Protein AF-A0AAW0WGP6-F1 (afdb_monomer_lite)

Foldseek 3Di:
DDDDPVVVVVVVVVVVVVLVVLVVVQCVQCDPVNADDDDPVVVVSVVVPDPLVNVLVVLCRVVVLVVVDVVDDCLLVVLLPDDFDPVLLVVLVVVLCVAPCVDPQPVVVPVVLSVLLSSLLSSLLSVVVVVRDDPPVSNQLNVSCVRNVDRSSSSSSSVD

InterPro domains:
  IPR000195 Rab-GAP-TBC domain [PF00566] (53-158)
  IPR000195 Rab-GAP-TBC domain [PS50086] (49-160)
  IPR035969 Rab-GAP-TBC domain superfamily [SSF47923] (24-159)
  IPR050302 Rab GTPase-activating TBC domain-containing protein [PTHR47219] (19-158)

Sequence (160 aa):
PDFNYQTYEEFMSKYLTVLTRRARKWSHLLGAKETVGRGIKVKRYVRKGIPMKHRGKMWMEVSGAKKKMEANPGYYKSLLENPVDEDLVEAIKIDVPRTFPDNIYFRDYNEGKLSNLYNVLVAFSQHNKKIGYCQGLNYIAGLLLIITKEEESTFWLLNT

Structure (mmCIF, N/CA/C/O backbone):
data_AF-A0AAW0WGP6-F1
#
_entry.id   AF-A0AAW0WGP6-F1
#
loop_
_atom_site.group_PDB
_atom_site.id
_atom_site.type_symbol
_atom_site.label_atom_id
_atom_site.label_alt_id
_atom_site.label_comp_id
_atom_site.label_asym_id
_atom_site.label_entity_id
_atom_site.label_seq_id
_atom_site.pdbx_PDB_ins_code
_atom_site.Cartn_x
_atom_site.Cartn_y
_atom_site.Cartn_z
_atom_site.occupancy
_atom_site.B_iso_or_equiv
_atom_site.auth_seq_id
_atom_site.auth_comp_id
_atom_site.auth_asym_id
_atom_site.auth_atom_id
_atom_site.pdbx_PDB_model_num
ATOM 1 N N . PRO A 1 1 ? 28.088 -17.378 2.137 1.00 66.38 1 PRO A N 1
ATOM 2 C CA . PRO A 1 1 ? 28.127 -17.485 0.661 1.00 66.38 1 PRO A CA 1
ATOM 3 C C . PRO A 1 1 ? 28.703 -16.203 0.061 1.00 66.38 1 PRO A C 1
ATOM 5 O O . PRO A 1 1 ? 28.145 -15.136 0.308 1.00 66.38 1 PRO A O 1
ATOM 8 N N . ASP A 1 2 ? 29.804 -16.305 -0.682 1.00 80.44 2 ASP A N 1
ATOM 9 C CA . ASP A 1 2 ? 30.395 -15.153 -1.363 1.00 80.44 2 ASP A CA 1
ATOM 10 C C . ASP A 1 2 ? 29.540 -14.786 -2.578 1.00 80.44 2 ASP A C 1
ATOM 12 O O . ASP A 1 2 ? 29.297 -15.594 -3.476 1.00 80.44 2 ASP A O 1
ATOM 16 N N . PHE A 1 3 ? 29.003 -13.570 -2.565 1.00 86.81 3 PHE A N 1
ATOM 17 C CA . PHE A 1 3 ? 28.174 -13.052 -3.644 1.00 86.81 3 PHE A CA 1
ATOM 18 C C . PHE A 1 3 ? 29.029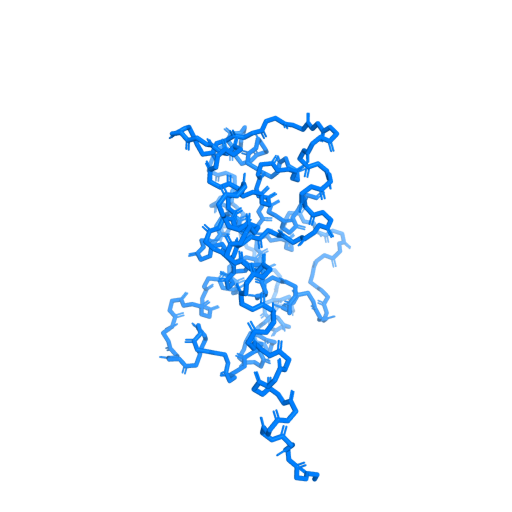 -12.839 -4.903 1.00 86.81 3 PHE A C 1
ATOM 20 O O . PHE A 1 3 ? 30.014 -12.103 -4.870 1.00 86.81 3 PHE A O 1
ATOM 27 N N . ASN A 1 4 ? 28.658 -13.461 -6.027 1.00 92.69 4 ASN A N 1
ATOM 28 C CA . ASN A 1 4 ? 29.382 -13.295 -7.288 1.00 92.69 4 ASN A CA 1
ATOM 29 C C . ASN A 1 4 ? 28.974 -11.982 -7.979 1.00 92.69 4 ASN A C 1
ATOM 31 O O . ASN A 1 4 ? 27.998 -11.927 -8.734 1.00 92.69 4 ASN A O 1
ATOM 35 N N . TYR A 1 5 ? 29.748 -10.928 -7.722 1.00 92.88 5 TYR A N 1
ATOM 36 C CA . TYR A 1 5 ? 29.540 -9.602 -8.304 1.00 92.88 5 TYR A CA 1
ATOM 37 C C . TYR A 1 5 ? 29.638 -9.596 -9.833 1.00 92.88 5 TYR A C 1
ATOM 39 O O . TYR A 1 5 ? 28.825 -8.945 -10.481 1.00 92.88 5 TYR A O 1
ATOM 47 N N . GLN A 1 6 ? 30.553 -10.367 -10.423 1.00 92.94 6 GLN A N 1
ATOM 48 C CA . GLN A 1 6 ? 30.744 -10.399 -11.874 1.00 92.94 6 GLN A CA 1
ATOM 49 C C . GLN A 1 6 ? 29.506 -10.951 -12.597 1.00 92.94 6 GLN A C 1
ATOM 51 O O . GLN A 1 6 ? 28.990 -10.331 -13.527 1.00 92.94 6 GLN A O 1
ATOM 56 N N . THR A 1 7 ? 28.957 -12.072 -12.121 1.00 92.69 7 THR A N 1
ATOM 57 C CA . THR A 1 7 ? 27.709 -12.634 -12.664 1.00 92.69 7 THR A CA 1
ATOM 58 C C . THR A 1 7 ? 26.530 -11.676 -12.479 1.00 92.69 7 THR A C 1
ATOM 60 O O . THR A 1 7 ? 25.687 -11.548 -13.372 1.00 92.69 7 THR A O 1
ATOM 63 N N . TYR A 1 8 ? 26.463 -10.977 -11.342 1.00 91.69 8 TYR A N 1
ATOM 64 C CA . TYR A 1 8 ? 25.436 -9.965 -11.099 1.00 91.69 8 TYR A CA 1
ATOM 65 C C . TYR A 1 8 ? 25.544 -8.789 -12.078 1.00 91.69 8 TYR A C 1
ATOM 67 O O . TYR A 1 8 ? 24.536 -8.392 -12.663 1.00 91.69 8 TYR A O 1
ATOM 75 N N . GLU A 1 9 ? 26.742 -8.255 -12.307 1.00 93.19 9 GLU A N 1
ATOM 76 C CA . GLU A 1 9 ? 26.970 -7.147 -13.239 1.00 93.19 9 GLU A CA 1
ATOM 77 C C . GLU A 1 9 ? 26.634 -7.529 -14.685 1.00 93.19 9 GLU A C 1
ATOM 79 O O . GLU A 1 9 ? 25.925 -6.793 -15.380 1.00 93.19 9 GLU A O 1
ATOM 84 N N . GLU A 1 10 ? 27.048 -8.717 -15.129 1.00 94.19 10 GLU A N 1
ATOM 85 C CA . GLU A 1 10 ? 26.698 -9.241 -16.451 1.00 94.19 10 GLU A CA 1
ATOM 86 C C . GLU A 1 10 ? 25.181 -9.383 -16.627 1.00 94.19 10 GLU A C 1
ATOM 88 O O . GLU A 1 10 ? 24.625 -8.979 -17.655 1.00 94.19 10 GLU A O 1
ATOM 93 N N . PHE A 1 11 ? 24.487 -9.913 -15.617 1.00 93.19 11 PHE A N 1
ATOM 94 C CA . PHE A 1 11 ? 23.029 -9.986 -15.612 1.00 93.19 11 PHE A CA 1
ATOM 95 C C . PHE A 1 11 ? 22.399 -8.589 -15.673 1.00 93.19 11 PHE A C 1
ATOM 97 O O . PHE A 1 11 ? 21.522 -8.333 -16.507 1.00 93.19 11 PHE A O 1
ATOM 104 N N . MET A 1 12 ? 22.860 -7.673 -14.821 1.00 92.56 12 MET A N 1
ATOM 105 C CA . MET A 1 12 ? 22.313 -6.325 -14.710 1.00 92.56 12 MET A CA 1
ATOM 106 C C . MET A 1 12 ? 22.516 -5.514 -15.986 1.00 92.56 12 MET A C 1
ATOM 108 O O . MET A 1 12 ? 21.582 -4.831 -16.402 1.00 92.56 12 MET A O 1
ATOM 112 N N . SER A 1 13 ? 23.658 -5.632 -16.666 1.00 93.06 13 SER A N 1
ATOM 113 C CA . SER A 1 13 ? 23.912 -4.932 -17.933 1.00 93.06 13 SER A CA 1
ATOM 114 C C . SER A 1 13 ? 22.856 -5.271 -19.000 1.00 93.06 13 SER A C 1
ATOM 116 O O . SER A 1 13 ? 22.229 -4.378 -19.577 1.00 93.06 13 SER A O 1
ATOM 118 N N . LYS A 1 14 ? 22.550 -6.564 -19.181 1.00 93.19 14 LYS A N 1
ATOM 119 C CA . LYS A 1 14 ? 21.497 -7.050 -20.091 1.00 93.19 14 LYS A CA 1
ATOM 120 C C . LYS A 1 14 ? 20.108 -6.644 -19.600 1.00 93.19 14 LYS A C 1
ATOM 122 O O . LYS A 1 14 ? 19.240 -6.242 -20.386 1.00 93.19 14 LYS A O 1
ATOM 127 N N . TYR A 1 15 ? 19.874 -6.744 -18.293 1.00 90.81 15 TYR A N 1
ATOM 128 C CA . TYR A 1 15 ? 18.580 -6.448 -17.692 1.00 90.81 15 TYR A CA 1
ATOM 129 C C . TYR A 1 15 ? 18.225 -4.957 -17.767 1.00 90.81 15 TYR A C 1
ATOM 131 O O . TYR A 1 15 ? 17.075 -4.619 -18.059 1.00 90.81 15 TYR A O 1
ATOM 139 N N . LEU A 1 16 ? 19.195 -4.053 -17.617 1.00 92.44 16 LEU A N 1
ATOM 140 C CA . LEU A 1 16 ? 19.003 -2.606 -17.735 1.00 92.44 16 LEU A CA 1
ATOM 141 C C . LEU A 1 16 ? 18.502 -2.204 -19.125 1.00 92.44 16 LEU A C 1
ATOM 143 O O . LEU A 1 16 ? 17.582 -1.390 -19.234 1.00 92.44 16 LEU A O 1
ATOM 147 N N . THR A 1 17 ? 19.000 -2.822 -20.200 1.00 92.38 17 THR A N 1
ATOM 148 C CA . THR A 1 17 ? 18.465 -2.595 -21.554 1.00 92.38 17 THR A CA 1
ATOM 149 C C . THR A 1 17 ? 16.991 -3.003 -21.649 1.00 92.38 17 THR A C 1
ATOM 151 O O . THR A 1 17 ? 16.163 -2.300 -22.245 1.00 92.38 17 THR A O 1
ATOM 154 N N . VAL A 1 18 ? 16.620 -4.124 -21.019 1.00 91.12 18 VAL A N 1
ATOM 155 C CA . VAL A 1 18 ? 15.228 -4.587 -20.950 1.00 91.12 18 VAL A CA 1
ATOM 156 C C . VAL A 1 18 ? 14.364 -3.613 -20.148 1.00 91.12 18 VAL A C 1
ATOM 158 O O . VAL A 1 18 ? 13.270 -3.271 -20.611 1.00 91.12 18 VAL A O 1
ATOM 161 N N . LEU A 1 19 ? 14.843 -3.147 -18.992 1.00 90.56 19 LEU A N 1
ATOM 162 C CA . LEU A 1 19 ? 14.156 -2.175 -18.142 1.00 90.56 19 LEU A CA 1
ATOM 163 C C . LEU A 1 19 ? 13.934 -0.849 -18.871 1.00 90.56 19 LEU A C 1
ATOM 165 O O . LEU A 1 19 ? 12.800 -0.375 -18.912 1.00 90.56 19 LEU A O 1
ATOM 169 N N . THR A 1 20 ? 14.955 -0.311 -19.538 1.00 91.75 20 THR A N 1
ATOM 170 C CA . THR A 1 20 ? 14.865 0.928 -20.326 1.00 91.75 20 THR A CA 1
ATOM 171 C C . THR A 1 20 ?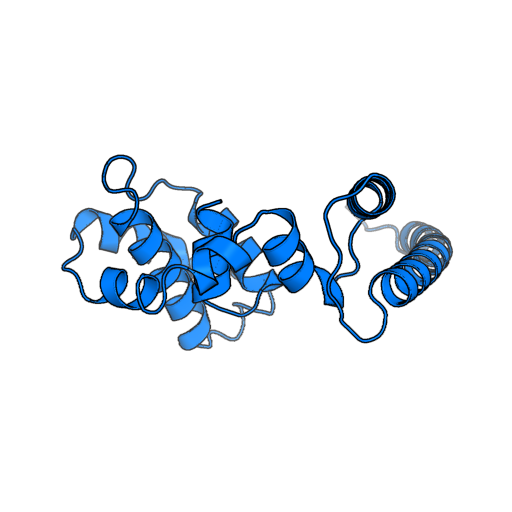 13.830 0.805 -21.441 1.00 91.75 20 THR A C 1
ATOM 173 O O . THR A 1 20 ? 12.946 1.655 -21.588 1.00 91.75 20 THR A O 1
ATOM 176 N N . ARG A 1 21 ? 13.858 -0.299 -22.198 1.00 91.94 21 ARG A N 1
ATOM 177 C CA . ARG A 1 21 ? 12.866 -0.561 -23.251 1.00 91.94 21 ARG A CA 1
ATOM 178 C C . ARG A 1 21 ? 11.447 -0.668 -22.688 1.00 91.94 21 ARG A C 1
ATOM 180 O O . ARG A 1 21 ? 10.508 -0.156 -23.298 1.00 91.94 21 ARG A O 1
ATOM 187 N N . ARG A 1 22 ? 11.265 -1.345 -21.548 1.00 91.44 22 ARG A N 1
ATOM 188 C CA . ARG A 1 22 ? 9.957 -1.462 -20.878 1.00 91.44 22 ARG A CA 1
ATOM 189 C C . ARG A 1 22 ? 9.480 -0.099 -20.378 1.00 91.44 22 ARG A C 1
ATOM 191 O O . ARG A 1 22 ? 8.333 0.247 -20.639 1.00 91.44 22 ARG A O 1
ATOM 198 N N . ALA A 1 23 ? 10.348 0.687 -19.746 1.00 90.56 23 ALA A N 1
ATOM 199 C CA . ALA A 1 23 ? 10.032 2.022 -19.249 1.00 90.56 23 ALA A CA 1
ATOM 200 C C . ALA A 1 23 ? 9.539 2.947 -20.372 1.00 90.56 23 ALA A C 1
ATOM 202 O O . ALA A 1 23 ? 8.469 3.531 -20.237 1.00 90.56 23 ALA A O 1
ATOM 203 N N . ARG A 1 24 ? 10.234 2.991 -21.520 1.00 91.38 24 ARG A N 1
ATOM 204 C CA . ARG A 1 24 ? 9.798 3.772 -22.696 1.00 91.38 24 ARG A CA 1
ATOM 205 C C . ARG A 1 24 ? 8.420 3.346 -23.202 1.00 91.38 24 ARG A C 1
ATOM 207 O O . ARG A 1 24 ? 7.563 4.185 -23.464 1.00 91.38 24 ARG A O 1
ATOM 214 N N . LYS A 1 25 ? 8.180 2.034 -23.300 1.00 91.25 25 LYS A N 1
ATOM 215 C CA . LYS A 1 25 ? 6.876 1.494 -23.718 1.00 91.25 25 LYS A CA 1
ATOM 216 C C . LYS A 1 25 ? 5.756 1.875 -22.752 1.00 91.25 25 LYS A C 1
ATOM 218 O O . LYS A 1 25 ? 4.654 2.157 -23.211 1.00 91.25 25 LYS A O 1
ATOM 223 N N . TRP A 1 26 ? 6.027 1.863 -21.450 1.00 92.12 26 TRP A N 1
ATOM 224 C CA . TRP A 1 26 ? 5.080 2.306 -20.430 1.00 92.12 26 TRP A CA 1
ATOM 225 C C . TRP A 1 26 ? 4.804 3.806 -20.521 1.00 92.12 26 TRP A C 1
ATOM 227 O O . TRP A 1 26 ? 3.641 4.184 -20.539 1.00 92.12 26 TRP A O 1
ATOM 237 N N . SER A 1 27 ? 5.830 4.644 -20.683 1.00 89.19 27 SER A N 1
ATOM 238 C CA . SER A 1 27 ? 5.644 6.089 -20.873 1.00 89.19 27 SER A CA 1
ATOM 239 C C . SER A 1 27 ? 4.801 6.408 -22.112 1.00 89.19 27 SER A C 1
ATOM 241 O O . SER A 1 27 ? 3.875 7.203 -22.024 1.00 89.19 27 SER A O 1
ATOM 243 N N . HIS A 1 28 ? 5.025 5.719 -23.235 1.00 88.94 28 HIS A N 1
ATOM 244 C CA . HIS A 1 28 ? 4.170 5.872 -24.417 1.00 88.94 28 HIS A CA 1
ATOM 245 C C . HIS A 1 28 ? 2.737 5.365 -24.182 1.00 88.94 28 HIS A C 1
ATOM 247 O O . HIS A 1 28 ? 1.786 5.914 -24.730 1.00 88.94 28 HIS A O 1
ATOM 253 N N . LEU A 1 29 ? 2.555 4.275 -23.429 1.00 87.19 29 LEU A N 1
ATOM 254 C CA . LEU A 1 29 ? 1.223 3.735 -23.135 1.00 87.19 29 LEU A CA 1
ATOM 255 C C . LEU A 1 29 ? 0.401 4.691 -22.264 1.00 87.19 29 LEU A C 1
ATOM 257 O O . LEU A 1 29 ? -0.800 4.808 -22.471 1.00 87.19 29 LEU A O 1
ATOM 261 N N . LEU A 1 30 ? 1.055 5.325 -21.294 1.00 86.44 30 LEU A N 1
ATOM 262 C CA . LEU A 1 30 ? 0.443 6.224 -20.322 1.00 86.44 30 LEU A CA 1
ATOM 263 C C . LEU A 1 30 ? 0.212 7.633 -20.886 1.00 86.44 30 LEU A C 1
ATOM 265 O O . LEU A 1 30 ? -0.750 8.296 -20.499 1.00 86.44 30 LEU A O 1
ATOM 269 N N . GLY A 1 31 ? 1.064 8.075 -21.817 1.00 82.12 31 GLY A N 1
ATOM 270 C CA . GLY A 1 31 ? 0.994 9.414 -22.399 1.00 82.12 31 GLY A CA 1
ATOM 271 C C . GLY A 1 31 ? 0.987 10.510 -21.325 1.00 82.12 31 GLY A C 1
ATOM 272 O O . GLY A 1 31 ? 1.491 10.312 -20.222 1.00 82.12 31 GLY A O 1
ATOM 273 N N . ALA A 1 32 ? 0.380 11.656 -21.639 1.00 72.06 32 ALA A N 1
ATOM 274 C CA . ALA A 1 32 ? 0.257 12.781 -20.706 1.00 72.06 32 ALA A CA 1
ATOM 275 C C . ALA A 1 32 ? -0.805 12.567 -19.611 1.00 72.06 32 ALA A C 1
ATOM 277 O O . ALA A 1 32 ? -0.720 13.164 -18.545 1.00 72.06 32 ALA A O 1
ATOM 278 N N . LYS A 1 33 ? -1.814 11.720 -19.860 1.00 70.19 33 LYS A N 1
ATOM 279 C CA . LYS A 1 33 ? -2.911 11.482 -18.906 1.00 70.19 33 LYS A CA 1
ATOM 280 C C . LYS A 1 33 ? -2.500 10.568 -17.753 1.00 70.19 33 LYS A C 1
ATOM 282 O O . LYS A 1 33 ? -3.178 10.536 -16.732 1.00 70.19 33 LYS A O 1
ATOM 287 N N . GLU A 1 34 ? -1.416 9.810 -17.926 1.00 72.38 34 GLU A N 1
ATOM 288 C CA . GLU A 1 34 ? -0.924 8.813 -16.973 1.00 72.38 34 GLU A CA 1
ATOM 289 C C . GLU A 1 34 ? -1.972 7.782 -16.514 1.00 72.38 34 GLU A C 1
ATOM 291 O O . GLU A 1 34 ? -1.800 7.102 -15.503 1.00 72.38 34 GLU A O 1
ATOM 296 N N . THR A 1 35 ? -3.059 7.639 -17.262 1.00 69.44 35 THR A N 1
ATOM 297 C CA . THR A 1 35 ? -4.152 6.711 -16.989 1.00 69.44 35 THR A CA 1
ATOM 298 C C . THR A 1 35 ? -4.343 5.814 -18.197 1.00 69.44 35 THR A C 1
ATOM 300 O O . THR A 1 35 ? -4.107 6.208 -19.341 1.00 69.44 35 THR A O 1
ATOM 303 N N . VAL A 1 36 ? -4.738 4.566 -17.954 1.00 78.50 36 VAL A N 1
ATOM 304 C CA . VAL A 1 36 ? -5.005 3.620 -19.034 1.00 78.50 36 VAL A CA 1
ATOM 305 C C . VAL A 1 36 ? -6.135 2.679 -18.641 1.00 78.50 36 VAL A C 1
ATOM 307 O O . VAL A 1 36 ? -6.141 2.110 -17.551 1.00 78.50 36 VAL A O 1
ATOM 310 N N . GLY A 1 37 ? -7.097 2.506 -19.546 1.00 73.88 37 GLY A N 1
ATOM 311 C CA . GLY A 1 37 ? -8.187 1.555 -19.363 1.00 73.88 37 GLY A CA 1
ATOM 312 C C . GLY A 1 37 ? -7.700 0.106 -19.406 1.00 73.88 37 GLY A C 1
ATOM 313 O O . GLY A 1 37 ? -6.683 -0.218 -20.029 1.00 73.88 37 GLY A O 1
ATOM 314 N N . ARG A 1 38 ? -8.445 -0.801 -18.764 1.00 78.69 38 ARG A N 1
ATOM 315 C CA . ARG A 1 38 ? -8.178 -2.244 -18.852 1.00 78.69 38 ARG A CA 1
ATOM 316 C C . ARG A 1 38 ? -8.232 -2.688 -20.319 1.00 78.69 38 ARG A C 1
ATOM 318 O O . ARG A 1 38 ? -9.133 -2.322 -21.062 1.00 78.69 38 ARG A O 1
ATOM 325 N N . GLY A 1 39 ? -7.265 -3.500 -20.739 1.00 86.31 39 GLY A N 1
ATOM 326 C CA . GLY A 1 39 ? -7.206 -4.003 -22.110 1.00 86.31 39 GLY A CA 1
ATOM 327 C C . GLY A 1 39 ? -6.088 -5.017 -22.325 1.00 86.31 39 GLY A C 1
ATOM 328 O O . GLY A 1 39 ? -5.186 -5.160 -21.494 1.00 86.31 39 GLY A O 1
ATOM 329 N N . ILE A 1 40 ? -6.116 -5.715 -23.466 1.00 90.44 40 ILE A N 1
ATOM 330 C CA . ILE A 1 40 ? -5.158 -6.788 -23.798 1.00 90.44 40 ILE A CA 1
ATOM 331 C C . ILE A 1 40 ? -3.708 -6.275 -23.758 1.00 90.44 40 ILE A C 1
ATOM 333 O O . ILE A 1 40 ? -2.814 -6.949 -23.235 1.00 90.44 40 ILE A O 1
ATOM 337 N N . LYS A 1 41 ? -3.470 -5.056 -24.263 1.00 89.25 41 LYS A N 1
ATOM 338 C CA . LYS A 1 41 ? -2.148 -4.411 -24.258 1.00 89.25 41 LYS A CA 1
ATOM 339 C C . LYS A 1 41 ? -1.657 -4.134 -22.833 1.00 89.25 41 LYS A C 1
ATOM 341 O O . LYS A 1 41 ? -0.537 -4.521 -22.506 1.00 89.25 41 LYS A O 1
ATOM 346 N N . VAL A 1 42 ? -2.505 -3.558 -21.978 1.00 89.19 42 VAL A N 1
ATOM 347 C CA . VAL A 1 42 ? -2.186 -3.288 -20.563 1.00 89.19 42 VAL A CA 1
ATOM 348 C C . VAL A 1 42 ? -1.904 -4.587 -19.817 1.00 89.19 42 VAL A C 1
ATOM 350 O O . VAL A 1 42 ? -0.854 -4.713 -19.197 1.00 89.19 42 VAL A O 1
ATOM 353 N N . LYS A 1 43 ? -2.763 -5.605 -19.964 1.00 91.19 43 LYS A N 1
ATOM 354 C CA . LYS A 1 43 ? -2.576 -6.930 -19.347 1.00 91.19 43 LYS A CA 1
ATOM 355 C C . LYS A 1 43 ? -1.226 -7.548 -19.721 1.00 91.19 43 LYS A C 1
ATOM 357 O O . LYS A 1 43 ? -0.512 -8.070 -18.867 1.00 91.19 43 LYS A O 1
ATOM 362 N N . ARG A 1 44 ? -0.838 -7.454 -20.999 1.00 92.44 44 ARG A N 1
ATOM 363 C CA . ARG A 1 44 ? 0.469 -7.922 -21.488 1.00 92.44 44 ARG A CA 1
ATOM 364 C C . ARG A 1 44 ? 1.633 -7.152 -20.862 1.00 92.44 44 ARG A C 1
ATOM 366 O O . ARG A 1 44 ? 2.680 -7.745 -20.621 1.00 92.44 44 ARG A O 1
ATOM 373 N N . TYR A 1 45 ? 1.481 -5.851 -20.638 1.00 91.75 45 TYR A N 1
ATOM 374 C CA . TYR A 1 45 ? 2.530 -5.004 -20.070 1.00 91.75 45 TYR A CA 1
ATOM 375 C C . TYR A 1 45 ? 2.684 -5.240 -18.567 1.00 91.75 45 TYR A C 1
ATOM 377 O O . TYR A 1 45 ? 3.809 -5.399 -18.104 1.00 91.75 45 TYR A O 1
ATOM 385 N N . VAL A 1 46 ? 1.575 -5.364 -17.831 1.00 92.06 46 VAL A N 1
ATOM 386 C CA . VAL A 1 46 ? 1.566 -5.708 -16.399 1.00 92.06 46 VAL A CA 1
ATOM 387 C C . VAL A 1 46 ? 2.295 -7.030 -16.152 1.00 92.06 46 VAL A C 1
ATOM 389 O O . VAL A 1 46 ? 3.190 -7.077 -15.315 1.00 92.06 46 VAL A O 1
ATOM 392 N N . ARG A 1 47 ? 2.026 -8.070 -16.957 1.00 92.06 47 ARG A N 1
ATOM 393 C CA . ARG A 1 47 ? 2.737 -9.366 -16.885 1.00 92.06 47 ARG A CA 1
ATOM 394 C C . ARG A 1 47 ? 4.244 -9.276 -17.149 1.00 92.06 47 ARG A C 1
ATOM 396 O O . ARG A 1 47 ? 4.985 -10.166 -16.757 1.00 92.06 47 ARG A O 1
ATOM 403 N N . LYS A 1 48 ? 4.706 -8.221 -17.828 1.00 92.00 48 LYS A N 1
ATOM 404 C CA . LYS A 1 48 ? 6.135 -7.944 -18.063 1.00 92.00 48 LYS A CA 1
ATOM 405 C C . LYS A 1 48 ? 6.746 -7.037 -16.989 1.00 92.00 48 LYS A C 1
ATOM 407 O O . LYS A 1 48 ? 7.927 -6.704 -17.087 1.00 92.00 48 LYS A O 1
ATOM 412 N N . GLY A 1 49 ? 5.966 -6.638 -15.993 1.00 91.38 49 GLY A N 1
ATOM 413 C CA . GLY A 1 49 ? 6.373 -5.742 -14.925 1.00 91.38 49 GLY A CA 1
ATOM 414 C C . GLY A 1 49 ? 6.041 -4.281 -15.218 1.00 91.38 49 GLY A C 1
ATOM 415 O O . GLY A 1 49 ? 6.286 -3.753 -16.309 1.00 91.38 49 GLY A O 1
ATOM 416 N N . ILE A 1 50 ? 5.507 -3.627 -14.191 1.00 92.75 50 ILE A N 1
ATOM 417 C CA . ILE A 1 50 ? 5.259 -2.187 -14.155 1.00 92.75 50 ILE A CA 1
ATOM 418 C C 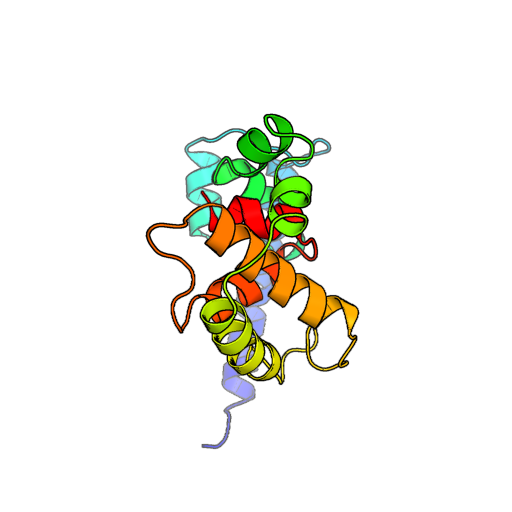. ILE A 1 50 ? 6.519 -1.502 -13.595 1.00 92.75 50 ILE A C 1
ATOM 420 O O . ILE A 1 50 ? 7.007 -1.923 -12.536 1.00 92.75 50 ILE A O 1
ATOM 424 N N . PRO A 1 51 ? 7.067 -0.473 -14.271 1.00 92.56 51 PRO A N 1
ATOM 425 C CA . PRO A 1 51 ? 8.155 0.342 -13.749 1.00 92.56 51 PRO A CA 1
ATOM 426 C C . PRO A 1 51 ? 7.798 0.924 -12.386 1.00 92.56 51 PRO A C 1
ATOM 428 O O . PRO A 1 51 ? 6.664 1.350 -12.182 1.00 92.56 51 PRO A O 1
ATOM 431 N N . MET A 1 52 ? 8.775 0.980 -11.480 1.00 89.75 52 MET A N 1
ATOM 432 C CA . MET A 1 52 ? 8.568 1.389 -10.086 1.00 89.75 52 MET A CA 1
ATOM 433 C C . MET A 1 52 ? 7.795 2.709 -9.962 1.00 89.75 52 MET A C 1
ATOM 435 O O . MET A 1 52 ? 6.783 2.745 -9.272 1.00 89.75 52 MET A O 1
ATOM 439 N N . LYS A 1 53 ? 8.187 3.735 -10.732 1.00 89.19 53 LYS A N 1
ATOM 440 C CA . LYS A 1 53 ? 7.540 5.060 -10.764 1.00 89.19 53 LYS A CA 1
ATOM 441 C C . LYS A 1 53 ? 6.043 5.059 -11.107 1.00 89.19 53 LYS A C 1
ATOM 443 O O . LYS A 1 53 ? 5.366 6.039 -10.846 1.00 89.19 53 LYS A O 1
ATOM 448 N N . HIS A 1 54 ? 5.531 3.990 -11.716 1.00 90.69 54 HIS A N 1
ATOM 449 C CA . HIS A 1 54 ? 4.132 3.890 -12.132 1.00 90.69 54 HIS A CA 1
ATOM 450 C C . HIS A 1 54 ? 3.336 2.870 -11.312 1.00 90.69 54 HIS A C 1
ATOM 452 O O . HIS A 1 54 ? 2.134 2.754 -11.524 1.00 90.69 54 HIS A O 1
ATOM 458 N N . ARG A 1 55 ? 3.966 2.110 -10.401 1.00 93.19 55 ARG A N 1
ATOM 459 C CA . ARG A 1 55 ? 3.304 0.991 -9.707 1.00 93.19 55 ARG A CA 1
ATOM 460 C C . ARG A 1 55 ? 2.111 1.433 -8.878 1.00 93.19 55 ARG A C 1
ATOM 462 O O . ARG A 1 55 ? 1.037 0.912 -9.138 1.00 93.19 55 ARG A O 1
ATOM 469 N N . GLY A 1 56 ? 2.278 2.388 -7.960 1.00 93.56 56 GLY A N 1
ATOM 470 C CA . GLY A 1 56 ? 1.192 2.836 -7.079 1.00 93.56 56 GLY A CA 1
ATOM 471 C C . GLY A 1 56 ? -0.051 3.245 -7.870 1.00 93.56 56 GLY A C 1
ATOM 472 O O . GLY A 1 56 ? -1.107 2.631 -7.736 1.00 93.56 56 GLY A O 1
ATOM 473 N N . LYS A 1 57 ? 0.114 4.184 -8.808 1.00 91.75 57 LYS A N 1
ATOM 474 C CA . LYS A 1 57 ? -0.968 4.640 -9.692 1.00 91.75 57 LYS A CA 1
ATOM 475 C C . LYS A 1 57 ? -1.582 3.503 -10.507 1.00 91.75 57 LYS A C 1
ATOM 477 O O . LYS A 1 57 ? -2.795 3.339 -10.525 1.00 91.75 57 LYS A O 1
ATOM 482 N N . MET A 1 58 ? -0.761 2.681 -11.160 1.00 91.88 58 MET A N 1
ATOM 483 C CA . MET A 1 58 ? -1.282 1.592 -11.984 1.00 91.88 58 MET A CA 1
ATOM 484 C C . MET A 1 58 ? -2.000 0.528 -11.167 1.00 91.88 58 MET A C 1
ATOM 486 O O . MET A 1 58 ? -2.992 -0.003 -11.647 1.00 91.88 58 MET A O 1
ATOM 490 N N . TRP A 1 59 ? -1.522 0.198 -9.969 1.00 94.00 59 TRP A N 1
ATOM 491 C CA . TRP A 1 59 ? -2.190 -0.745 -9.078 1.00 94.00 59 TRP A CA 1
ATOM 492 C C . TRP A 1 59 ? -3.550 -0.206 -8.652 1.00 94.00 59 TRP A C 1
ATOM 494 O O . TRP A 1 59 ? -4.529 -0.943 -8.754 1.00 94.00 59 TRP A O 1
ATOM 504 N N . MET A 1 60 ? -3.634 1.076 -8.285 1.00 94.44 60 MET A N 1
ATOM 505 C CA . MET A 1 60 ? -4.896 1.745 -7.954 1.00 94.44 60 MET A CA 1
ATOM 506 C C . MET A 1 60 ? -5.907 1.683 -9.110 1.00 94.44 60 MET A C 1
ATOM 508 O O . MET A 1 60 ? -7.066 1.318 -8.910 1.00 94.44 60 MET A O 1
ATOM 512 N N . GLU A 1 61 ? -5.459 1.977 -10.333 1.00 91.69 61 GLU A N 1
ATOM 513 C CA . GLU A 1 61 ? -6.300 1.967 -11.538 1.00 91.69 61 GLU A CA 1
ATOM 514 C C . GLU A 1 61 ? -6.744 0.549 -11.936 1.00 91.69 61 GLU A C 1
ATOM 516 O O . GLU A 1 61 ? -7.925 0.294 -12.180 1.00 91.69 61 GLU A O 1
ATOM 521 N N . VAL A 1 62 ? -5.814 -0.413 -12.014 1.00 90.50 62 VAL A N 1
ATOM 522 C CA . VAL A 1 62 ? -6.135 -1.750 -12.545 1.00 90.50 62 VAL A CA 1
ATOM 523 C C . VAL A 1 62 ? -6.902 -2.611 -11.555 1.00 90.50 62 VAL A C 1
ATOM 525 O O . VAL A 1 62 ? -7.740 -3.393 -12.007 1.00 90.50 62 VAL A O 1
ATOM 528 N N . SER A 1 63 ? -6.664 -2.467 -10.247 1.00 92.94 63 SER A N 1
ATOM 529 C CA . SER A 1 63 ? -7.446 -3.153 -9.207 1.00 92.94 63 SER A CA 1
ATOM 530 C C . SER A 1 63 ? -8.880 -2.622 -9.162 1.00 92.94 63 SER A C 1
ATOM 532 O O . SER A 1 63 ? -9.824 -3.393 -9.018 1.00 92.94 63 SER A O 1
ATOM 534 N N . GLY A 1 64 ? -9.065 -1.323 -9.421 1.00 93.50 64 GLY A N 1
ATOM 535 C CA . GLY A 1 64 ? -10.324 -0.617 -9.191 1.00 93.50 64 GLY A CA 1
ATOM 536 C C . GLY A 1 64 ? -10.387 0.059 -7.818 1.00 93.50 64 GLY A C 1
ATOM 537 O O . GLY A 1 64 ? -11.394 0.702 -7.523 1.00 93.50 64 GLY A O 1
ATOM 538 N N . ALA A 1 65 ? -9.319 -0.029 -7.016 1.00 96.06 65 ALA A N 1
ATOM 539 C CA . ALA A 1 65 ? -9.196 0.645 -5.727 1.00 96.06 65 ALA A CA 1
ATOM 540 C C . ALA A 1 65 ? -9.412 2.158 -5.850 1.00 96.06 65 ALA A C 1
ATOM 542 O O . ALA A 1 65 ? -10.135 2.733 -5.045 1.00 96.06 65 ALA A O 1
ATOM 543 N N . LYS A 1 66 ? -8.893 2.792 -6.913 1.00 94.94 66 LYS A N 1
ATOM 544 C CA . LYS A 1 66 ? -9.128 4.222 -7.169 1.00 94.94 66 LYS A CA 1
ATOM 545 C C . LYS A 1 66 ? -10.612 4.558 -7.287 1.00 94.94 66 LYS A C 1
ATOM 547 O O . LYS A 1 66 ? -11.089 5.470 -6.628 1.00 94.94 66 LYS A O 1
ATOM 552 N N . LYS A 1 67 ? -11.350 3.782 -8.087 1.00 94.94 67 LYS A N 1
ATOM 553 C CA . LYS A 1 67 ? -12.788 3.989 -8.280 1.00 94.94 67 LYS A CA 1
ATOM 554 C C . LYS A 1 67 ? -13.559 3.800 -6.969 1.00 94.94 67 LYS A C 1
ATOM 556 O O . LYS A 1 67 ? -14.506 4.536 -6.722 1.00 94.94 67 LYS A O 1
ATOM 561 N N . LYS A 1 68 ? -13.172 2.820 -6.141 1.00 96.81 68 LYS A N 1
ATOM 562 C CA . LYS A 1 68 ? -13.774 2.619 -4.813 1.00 96.81 68 LYS A CA 1
ATOM 563 C C . LYS A 1 68 ? -13.477 3.797 -3.879 1.00 96.81 68 LYS A C 1
ATOM 565 O O . LYS A 1 68 ? -14.405 4.289 -3.252 1.00 96.81 68 LYS A O 1
ATOM 570 N N . MET A 1 69 ? -12.234 4.271 -3.843 1.00 97.19 69 MET A N 1
ATOM 571 C CA . MET A 1 69 ? -11.816 5.429 -3.049 1.00 97.19 69 MET A CA 1
ATOM 572 C C . MET A 1 69 ? -12.595 6.692 -3.421 1.00 97.19 69 MET A C 1
ATOM 574 O O . MET A 1 69 ? -13.221 7.306 -2.565 1.00 97.19 69 MET A O 1
ATOM 578 N N . GLU A 1 70 ? -12.633 7.036 -4.709 1.00 96.62 70 GLU A N 1
ATOM 579 C CA . GLU A 1 70 ? -13.341 8.222 -5.213 1.00 96.62 70 GLU A CA 1
ATOM 580 C C . GLU A 1 70 ? -14.856 8.160 -4.960 1.00 96.62 70 GLU A C 1
ATOM 582 O O . GLU A 1 70 ? -15.494 9.192 -4.775 1.00 96.62 70 GLU A O 1
ATOM 587 N N . ALA A 1 71 ? -15.437 6.957 -4.927 1.00 97.81 71 ALA A N 1
ATOM 588 C CA . ALA A 1 71 ? -16.853 6.758 -4.632 1.00 97.81 71 ALA A CA 1
ATOM 589 C C . ALA A 1 71 ? -17.198 6.843 -3.133 1.00 97.81 71 ALA A C 1
ATOM 591 O O . ALA A 1 71 ? -18.378 6.902 -2.798 1.00 97.81 71 ALA A O 1
ATOM 592 N N . ASN A 1 72 ? -16.205 6.823 -2.236 1.00 97.75 72 ASN A N 1
ATOM 593 C CA . ASN A 1 72 ? -16.405 6.771 -0.785 1.00 97.75 72 ASN A CA 1
ATOM 594 C C . ASN A 1 72 ? -15.566 7.844 -0.058 1.00 97.75 72 ASN A C 1
ATOM 596 O O . ASN A 1 72 ? -14.731 7.507 0.788 1.00 97.75 72 ASN A O 1
ATOM 600 N N . PRO A 1 73 ? -15.759 9.140 -0.371 1.00 97.62 73 PRO A N 1
ATOM 601 C CA . PRO A 1 73 ? -14.990 10.214 0.248 1.00 97.62 73 PRO A CA 1
ATOM 602 C C . PRO A 1 73 ? -15.194 10.240 1.768 1.00 97.62 73 PRO A C 1
ATOM 604 O O . PRO A 1 73 ? -16.320 10.178 2.258 1.00 97.62 73 PRO A O 1
ATOM 607 N N . GLY A 1 74 ? -14.096 10.327 2.522 1.00 97.25 74 GLY A N 1
ATOM 608 C CA . GLY A 1 74 ? -14.114 10.378 3.990 1.00 97.25 74 GLY A CA 1
ATOM 609 C C . GLY A 1 74 ? -14.343 9.033 4.687 1.00 97.25 74 GLY A C 1
ATOM 610 O O . GLY A 1 74 ? -14.217 8.960 5.908 1.00 97.25 74 GLY A O 1
ATOM 611 N N . TYR A 1 75 ? -14.610 7.955 3.941 1.00 97.69 75 TYR A N 1
ATOM 612 C CA . TYR A 1 75 ? -14.867 6.640 4.525 1.00 97.69 75 TYR A CA 1
ATOM 613 C C . TYR A 1 75 ? -13.675 6.116 5.326 1.00 97.69 75 TYR A C 1
ATOM 615 O O . TYR A 1 75 ? -13.840 5.694 6.468 1.00 97.69 75 TYR A O 1
ATOM 623 N N . TYR A 1 76 ? -12.467 6.215 4.767 1.00 97.75 76 TYR A N 1
ATOM 624 C CA . TYR A 1 76 ? -11.244 5.809 5.455 1.00 97.75 76 TYR A CA 1
ATOM 625 C C . TYR A 1 76 ? -11.088 6.511 6.809 1.00 97.75 76 TYR A C 1
ATOM 627 O O . TYR A 1 76 ? -10.900 5.863 7.836 1.00 97.75 76 TYR A O 1
ATOM 635 N N . LYS A 1 77 ? -11.259 7.837 6.818 1.00 97.38 77 LYS A N 1
ATOM 636 C CA . LYS A 1 77 ? -11.176 8.646 8.035 1.00 97.38 77 LYS A CA 1
ATOM 637 C C . LYS A 1 77 ? -12.221 8.221 9.071 1.00 97.38 77 LYS A C 1
ATOM 639 O O . LYS A 1 77 ? -11.875 8.044 10.232 1.00 97.38 77 LYS A O 1
ATOM 644 N N . SER A 1 78 ? -13.460 7.973 8.640 1.00 97.31 78 SER A N 1
ATOM 645 C CA . SER A 1 78 ? -14.535 7.533 9.541 1.00 97.31 78 SER A CA 1
ATOM 646 C C . SER A 1 78 ? -14.238 6.197 10.234 1.00 97.31 78 SER A C 1
ATOM 648 O O . SER A 1 78 ? -14.696 5.969 11.349 1.00 97.31 78 SER A O 1
ATOM 650 N N . LEU A 1 79 ? -13.448 5.311 9.612 1.00 96.69 79 LEU A N 1
ATOM 651 C CA . LEU A 1 79 ? -13.047 4.043 10.229 1.00 96.69 79 LEU A CA 1
ATOM 652 C C . LEU A 1 79 ? -12.059 4.246 11.382 1.00 96.69 79 LEU A C 1
ATOM 654 O O . LEU A 1 79 ? -12.122 3.496 12.352 1.00 96.69 79 LEU A O 1
ATOM 658 N N . LEU A 1 80 ? -11.180 5.246 11.279 1.00 96.56 80 LEU A N 1
ATOM 659 C CA . LEU A 1 80 ? -10.176 5.566 12.300 1.00 96.56 80 LEU A CA 1
ATOM 660 C C . LEU A 1 80 ? -10.761 6.289 13.519 1.00 96.56 80 LEU A C 1
ATOM 662 O O . LEU A 1 80 ? -10.150 6.279 14.582 1.00 96.56 80 LEU A O 1
ATOM 666 N N . GLU A 1 81 ? -11.924 6.921 13.370 1.00 95.44 81 GLU A N 1
ATOM 667 C CA . GLU A 1 81 ? -12.611 7.640 14.452 1.00 95.44 81 GLU A CA 1
ATOM 668 C C . GLU A 1 81 ? -13.409 6.699 15.374 1.00 95.44 81 GLU A C 1
ATOM 670 O O . GLU A 1 81 ? -13.791 7.086 16.478 1.00 95.44 81 GLU A O 1
ATOM 675 N N . ASN A 1 82 ? -13.653 5.455 14.948 1.00 91.25 82 ASN A N 1
ATOM 676 C CA . ASN A 1 82 ? -14.406 4.484 15.736 1.00 91.25 82 ASN A CA 1
ATOM 677 C C . ASN A 1 82 ? -13.546 3.842 16.836 1.00 91.25 82 ASN A C 1
ATOM 679 O O . ASN A 1 82 ? -12.365 3.567 16.609 1.00 91.25 82 ASN A O 1
ATOM 683 N N . PRO A 1 83 ? -14.144 3.490 17.991 1.00 91.75 83 PRO A N 1
ATOM 684 C CA . PRO A 1 83 ? -13.481 2.667 18.992 1.00 91.75 83 PRO A CA 1
ATOM 685 C C . PRO A 1 83 ? -12.991 1.344 18.394 1.00 91.75 83 PRO A C 1
ATOM 687 O O . PRO A 1 83 ? -13.702 0.677 17.632 1.00 91.75 83 PRO A O 1
ATOM 690 N N . VAL A 1 84 ? -11.767 0.968 18.752 1.00 92.12 84 VAL A N 1
ATOM 691 C CA . VAL A 1 84 ? -11.109 -0.257 18.297 1.00 92.12 84 VAL A CA 1
ATOM 692 C C . VAL A 1 84 ? -11.000 -1.219 19.465 1.00 92.12 84 VAL A C 1
ATOM 694 O O . VAL A 1 84 ? -10.737 -0.798 20.586 1.00 92.12 84 VAL A O 1
ATOM 697 N N . ASP A 1 85 ? -11.221 -2.497 19.178 1.00 92.81 85 ASP A N 1
ATOM 698 C CA . ASP A 1 85 ? -11.000 -3.587 20.122 1.00 92.81 85 ASP A CA 1
ATOM 699 C C . ASP A 1 85 ? -9.548 -3.565 20.639 1.00 92.81 85 ASP A C 1
ATOM 701 O O . ASP A 1 85 ? -8.608 -3.429 19.847 1.00 92.81 85 ASP A O 1
ATOM 705 N N . GLU A 1 86 ? -9.370 -3.651 21.958 1.00 93.62 86 GLU A N 1
ATOM 706 C CA . GLU A 1 86 ? -8.059 -3.549 22.607 1.00 93.62 86 GLU A CA 1
ATOM 707 C C . GLU A 1 86 ? -7.120 -4.690 22.196 1.00 93.62 86 GLU A C 1
ATOM 709 O O . GLU A 1 86 ? -5.953 -4.423 21.894 1.00 93.62 86 GLU A O 1
ATOM 714 N N . ASP A 1 87 ? -7.636 -5.916 22.063 1.00 93.00 87 ASP A N 1
ATOM 715 C CA . ASP A 1 87 ? -6.848 -7.087 21.658 1.00 93.00 87 ASP A CA 1
ATOM 716 C C . ASP A 1 87 ? -6.306 -6.898 20.234 1.00 93.00 87 ASP A C 1
ATOM 718 O O . ASP A 1 87 ? -5.165 -7.244 19.905 1.00 93.00 87 ASP A O 1
ATOM 722 N N . LEU A 1 88 ? -7.116 -6.282 19.369 1.00 93.69 88 LEU A N 1
ATOM 723 C CA . LEU A 1 88 ? -6.728 -5.960 18.001 1.00 93.69 88 LEU A CA 1
ATOM 724 C C . LEU A 1 88 ? -5.643 -4.881 17.957 1.00 93.69 88 LEU A C 1
ATOM 726 O O . LEU A 1 88 ? -4.688 -4.986 17.182 1.00 93.69 88 LEU A O 1
ATOM 730 N N . VAL A 1 89 ? -5.784 -3.842 18.782 1.00 94.94 89 VAL A N 1
ATOM 731 C CA . VAL A 1 89 ? -4.784 -2.775 18.904 1.00 94.94 89 VAL A CA 1
ATOM 732 C C . VAL A 1 89 ? -3.451 -3.343 19.380 1.00 94.94 89 VAL A C 1
ATOM 734 O O . VAL A 1 89 ? -2.411 -2.996 18.813 1.00 94.94 89 VAL A O 1
ATOM 737 N N . GLU A 1 90 ? -3.464 -4.211 20.389 1.00 95.69 90 GLU A N 1
ATOM 738 C CA . GLU A 1 90 ? -2.255 -4.842 20.918 1.00 95.69 90 GLU A CA 1
ATOM 739 C C . GLU A 1 90 ? -1.568 -5.710 19.858 1.00 95.69 90 GLU A C 1
ATOM 741 O O . GLU A 1 90 ? -0.376 -5.526 19.586 1.00 95.69 90 GLU A O 1
ATOM 746 N N . ALA A 1 91 ? -2.328 -6.566 19.168 1.00 96.12 91 ALA A N 1
ATOM 747 C CA . ALA A 1 91 ? -1.799 -7.414 18.103 1.00 96.12 91 ALA A CA 1
ATOM 748 C C . ALA A 1 91 ? -1.133 -6.602 16.975 1.00 96.12 91 ALA A C 1
ATOM 750 O O . ALA A 1 91 ? -0.038 -6.941 16.517 1.00 96.12 91 ALA A O 1
ATOM 751 N N . ILE A 1 92 ? -1.748 -5.493 16.544 1.00 97.12 92 ILE A N 1
ATOM 752 C CA . ILE A 1 92 ? -1.162 -4.616 15.520 1.00 97.12 92 ILE A CA 1
ATOM 753 C C . ILE A 1 92 ? 0.097 -3.918 16.051 1.00 97.12 92 ILE A C 1
ATOM 755 O O . ILE A 1 92 ? 1.102 -3.849 15.338 1.00 97.12 92 ILE A O 1
ATOM 759 N N . LYS A 1 93 ? 0.078 -3.405 17.289 1.00 95.81 93 LYS A N 1
ATOM 760 C CA . LYS A 1 93 ? 1.226 -2.701 17.893 1.00 95.81 93 LYS A CA 1
ATOM 761 C C . LYS A 1 93 ? 2.459 -3.589 18.031 1.00 95.81 93 LYS A C 1
ATOM 763 O O . LYS A 1 93 ? 3.569 -3.086 17.882 1.00 95.81 93 LYS A O 1
ATOM 768 N N . ILE A 1 94 ? 2.279 -4.886 18.264 1.00 96.25 94 ILE A N 1
ATOM 769 C CA . ILE A 1 94 ? 3.376 -5.864 18.290 1.00 96.25 94 ILE A CA 1
ATOM 770 C C . ILE A 1 94 ? 3.991 -6.042 16.889 1.00 96.25 94 ILE A C 1
ATOM 772 O O . ILE A 1 94 ? 5.206 -6.199 16.740 1.00 96.25 94 ILE A O 1
ATOM 776 N N . ASP A 1 95 ? 3.169 -5.988 15.842 1.00 96.50 95 ASP A N 1
ATOM 777 C CA . ASP A 1 95 ? 3.574 -6.333 14.478 1.00 96.50 95 ASP A CA 1
ATOM 778 C C . ASP A 1 95 ? 4.155 -5.167 13.675 1.00 96.50 95 ASP A C 1
ATOM 780 O O . ASP A 1 95 ? 5.048 -5.366 12.843 1.00 96.50 95 ASP A O 1
ATOM 784 N N . VAL A 1 96 ? 3.689 -3.943 13.920 1.00 95.31 96 VAL A N 1
ATOM 785 C CA . VAL A 1 96 ? 4.131 -2.746 13.189 1.00 95.31 96 VAL A CA 1
ATOM 786 C C . VAL A 1 96 ? 5.655 -2.533 13.276 1.00 95.31 96 VAL A C 1
ATOM 788 O O . VAL A 1 96 ? 6.273 -2.433 12.213 1.00 95.31 96 VAL A O 1
ATOM 791 N N . PRO A 1 97 ? 6.312 -2.559 14.456 1.00 92.94 97 PRO A N 1
ATOM 792 C CA . PRO A 1 97 ? 7.756 -2.315 14.565 1.00 92.94 97 PRO A CA 1
ATOM 793 C C . PRO A 1 97 ? 8.621 -3.371 13.863 1.00 92.94 97 PRO A C 1
ATOM 795 O O . PRO A 1 97 ? 9.707 -3.069 13.377 1.00 92.94 97 PRO A O 1
ATOM 798 N N . ARG A 1 98 ? 8.135 -4.617 13.772 1.00 93.25 98 ARG A N 1
ATOM 799 C CA . ARG A 1 98 ? 8.836 -5.732 13.107 1.00 93.25 98 ARG A CA 1
ATOM 800 C C . ARG A 1 98 ? 8.533 -5.841 11.606 1.00 93.25 98 ARG A C 1
ATOM 802 O O . ARG A 1 98 ? 8.971 -6.791 10.947 1.00 93.25 98 ARG A O 1
ATOM 809 N N . THR A 1 99 ? 7.780 -4.896 11.040 1.00 95.12 99 THR A N 1
ATOM 810 C CA . THR A 1 99 ? 7.405 -4.894 9.621 1.00 95.12 99 THR A CA 1
ATOM 811 C C . THR A 1 99 ? 8.455 -4.178 8.777 1.00 95.12 99 THR A C 1
ATOM 813 O O . THR A 1 99 ? 8.512 -2.956 8.745 1.00 95.12 99 THR A O 1
ATOM 816 N N . PHE A 1 100 ? 9.264 -4.952 8.047 1.00 94.31 100 PHE A N 1
ATOM 817 C CA . PHE A 1 100 ? 10.346 -4.449 7.185 1.00 94.31 100 PHE A CA 1
ATOM 818 C C . PHE A 1 100 ? 11.303 -3.454 7.888 1.00 94.31 100 PHE A C 1
ATOM 820 O O . PHE A 1 100 ? 11.553 -2.379 7.335 1.00 94.31 100 PHE A O 1
ATOM 827 N N . PRO A 1 101 ? 11.876 -3.802 9.059 1.00 91.25 101 PRO A N 1
ATOM 828 C CA . PRO A 1 101 ? 12.660 -2.869 9.880 1.00 91.25 101 PRO A CA 1
ATOM 829 C C . PRO A 1 101 ? 13.883 -2.300 9.142 1.00 91.25 101 PRO A C 1
ATOM 831 O O . PRO A 1 101 ? 14.235 -1.135 9.302 1.00 91.25 101 PRO A O 1
ATOM 834 N N . ASP A 1 102 ? 14.490 -3.090 8.252 1.00 90.69 102 ASP A N 1
ATOM 835 C CA . ASP A 1 102 ? 15.658 -2.667 7.478 1.00 90.69 102 ASP A CA 1
ATOM 836 C C . ASP A 1 102 ? 15.306 -1.904 6.195 1.00 90.69 102 ASP A C 1
ATOM 838 O O . ASP A 1 102 ? 16.206 -1.460 5.478 1.00 90.69 102 ASP A O 1
ATOM 842 N N . ASN A 1 103 ? 14.027 -1.754 5.846 1.00 92.38 103 ASN A N 1
ATOM 843 C CA . ASN A 1 103 ? 13.643 -1.059 4.623 1.00 92.38 103 ASN A CA 1
ATOM 844 C C . ASN A 1 103 ? 13.802 0.450 4.794 1.00 92.38 103 ASN A C 1
ATOM 846 O O . ASN A 1 103 ? 13.262 1.015 5.732 1.00 92.38 103 ASN A O 1
ATOM 850 N N . ILE A 1 104 ? 14.450 1.118 3.838 1.00 90.44 104 ILE A N 1
ATOM 851 C CA . ILE A 1 104 ? 14.682 2.573 3.858 1.00 90.44 104 ILE A CA 1
ATOM 852 C C . ILE A 1 104 ? 13.422 3.421 4.109 1.00 90.44 104 ILE A C 1
ATOM 854 O O . ILE A 1 104 ? 13.527 4.528 4.612 1.00 90.44 104 ILE A O 1
ATOM 858 N N . TYR A 1 105 ? 12.230 2.923 3.768 1.00 89.81 105 TYR A N 1
ATOM 859 C CA . TYR A 1 105 ? 10.972 3.629 4.008 1.00 89.81 105 TYR A CA 1
ATOM 860 C C . TYR A 1 105 ? 10.561 3.639 5.490 1.00 89.81 105 TYR A C 1
ATOM 862 O O . TYR A 1 105 ? 9.941 4.601 5.937 1.00 89.81 105 TYR A O 1
ATOM 870 N N . PHE A 1 106 ? 10.895 2.580 6.235 1.00 89.06 106 PHE A N 1
ATOM 871 C CA . PHE A 1 106 ? 10.551 2.404 7.652 1.00 89.06 106 PHE A CA 1
ATOM 872 C C . PHE A 1 106 ? 11.749 2.606 8.595 1.00 89.06 106 PHE A C 1
ATOM 874 O O . PHE A 1 106 ? 11.552 2.976 9.748 1.00 89.06 106 PHE A O 1
ATOM 881 N N . ARG A 1 107 ? 12.979 2.414 8.098 1.00 81.69 107 ARG A N 1
ATOM 882 C CA . ARG A 1 107 ? 14.240 2.463 8.854 1.00 81.69 107 ARG A CA 1
ATOM 883 C C . ARG A 1 107 ? 14.493 3.810 9.516 1.00 81.69 107 ARG A C 1
ATOM 885 O O . ARG A 1 107 ? 15.033 3.839 10.613 1.00 81.69 107 ARG A O 1
ATOM 892 N N . ASP A 1 108 ? 14.104 4.909 8.877 1.00 69.81 108 ASP A N 1
ATOM 893 C CA . ASP A 1 108 ? 14.358 6.248 9.420 1.00 69.81 108 ASP A CA 1
ATOM 894 C C . ASP A 1 108 ? 13.509 6.561 10.667 1.00 69.81 108 ASP A C 1
ATOM 896 O O . ASP A 1 108 ? 13.502 7.707 11.102 1.00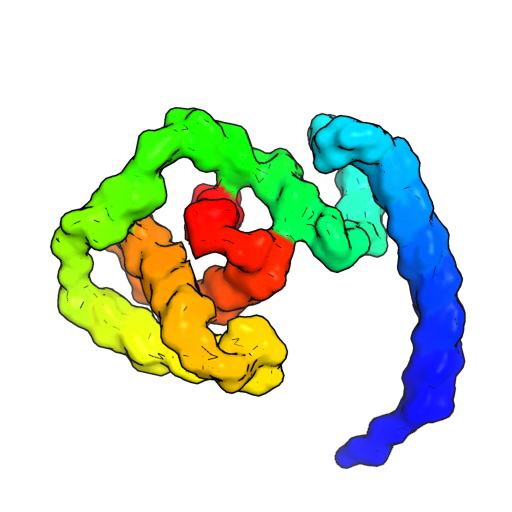 69.81 108 ASP A O 1
ATOM 900 N N . TYR A 1 109 ? 12.769 5.580 11.219 1.00 60.62 109 TYR A N 1
ATOM 901 C CA . TYR A 1 109 ? 11.862 5.703 12.370 1.00 60.62 109 TYR A CA 1
ATOM 902 C C . TYR A 1 109 ? 11.072 7.013 12.366 1.00 60.62 109 TYR A C 1
ATOM 904 O O . TYR A 1 109 ? 10.759 7.578 13.409 1.00 60.62 109 TYR A O 1
ATOM 912 N N . ASN A 1 110 ? 10.722 7.501 11.173 1.00 63.56 110 ASN A N 1
ATOM 913 C CA . ASN A 1 110 ? 9.798 8.604 11.043 1.00 63.56 110 ASN A CA 1
ATOM 914 C C . ASN A 1 110 ? 8.485 8.084 11.617 1.00 63.56 110 ASN A C 1
ATOM 916 O O . ASN A 1 110 ? 7.829 7.260 10.975 1.00 63.56 110 ASN A O 1
ATOM 920 N N . GLU A 1 111 ? 8.128 8.538 12.820 1.00 66.69 111 GLU A N 1
ATOM 921 C CA . GLU A 1 111 ? 6.957 8.070 13.573 1.00 66.69 111 GLU A CA 1
ATOM 922 C C . GLU A 1 111 ? 5.698 8.077 12.697 1.00 66.69 111 GLU A C 1
ATOM 924 O O . GLU A 1 111 ? 4.886 7.154 12.749 1.00 66.69 111 GLU A O 1
ATOM 929 N N . GLY A 1 112 ? 5.614 9.037 11.769 1.00 83.94 112 GLY A N 1
ATOM 930 C CA . GLY A 1 112 ? 4.559 9.104 10.765 1.00 83.94 112 GLY A CA 1
ATOM 931 C C . GLY A 1 112 ? 4.423 7.851 9.888 1.00 83.94 112 GLY A C 1
ATOM 932 O O . GLY A 1 112 ? 3.312 7.458 9.584 1.00 83.94 112 GLY A O 1
ATOM 933 N N . LYS A 1 113 ? 5.493 7.159 9.476 1.00 89.62 113 LYS A N 1
ATOM 934 C CA . LYS A 1 113 ? 5.371 5.999 8.561 1.00 89.62 113 LYS A CA 1
ATOM 935 C C . LYS A 1 113 ? 4.884 4.732 9.252 1.00 89.62 113 LYS A C 1
ATOM 937 O O . LYS A 1 113 ? 4.086 3.999 8.668 1.00 89.62 113 LYS A O 1
ATOM 942 N N . LEU A 1 114 ? 5.336 4.491 10.481 1.00 92.75 114 LEU A N 1
ATOM 943 C CA . LEU A 1 114 ? 4.818 3.398 11.304 1.00 92.75 114 LEU A CA 1
ATOM 944 C C . LEU A 1 114 ? 3.379 3.691 11.745 1.00 92.75 114 LEU A C 1
ATOM 946 O O . LEU A 1 114 ? 2.544 2.791 11.701 1.00 92.75 114 LEU A O 1
ATOM 950 N N . SER A 1 115 ? 3.066 4.955 12.058 1.00 94.69 115 SER A N 1
ATOM 951 C CA . SER A 1 115 ? 1.695 5.409 12.317 1.00 94.69 115 SER A CA 1
ATOM 952 C C . SER A 1 115 ? 0.780 5.178 11.108 1.00 94.69 115 SER A C 1
ATOM 954 O O . SER A 1 115 ? -0.281 4.580 11.256 1.00 94.69 115 SER A O 1
ATOM 956 N N . ASN A 1 116 ? 1.226 5.510 9.891 1.00 96.31 116 ASN A N 1
ATOM 957 C CA . ASN A 1 116 ? 0.458 5.235 8.676 1.00 96.31 116 ASN A CA 1
ATOM 958 C C . ASN A 1 116 ? 0.179 3.731 8.494 1.00 96.31 116 ASN A C 1
ATOM 960 O O . ASN A 1 116 ? -0.927 3.347 8.119 1.00 96.31 116 ASN A O 1
ATOM 964 N N . LEU A 1 117 ? 1.167 2.862 8.749 1.00 97.19 117 LEU A N 1
ATOM 965 C CA . LEU A 1 117 ? 0.965 1.410 8.672 1.00 97.19 117 LEU A CA 1
ATOM 966 C C . LEU A 1 117 ? -0.044 0.928 9.724 1.00 97.19 117 LEU A C 1
ATOM 968 O O . LEU A 1 117 ? -0.936 0.147 9.396 1.00 97.19 117 LEU A O 1
ATOM 972 N N . TYR A 1 118 ? 0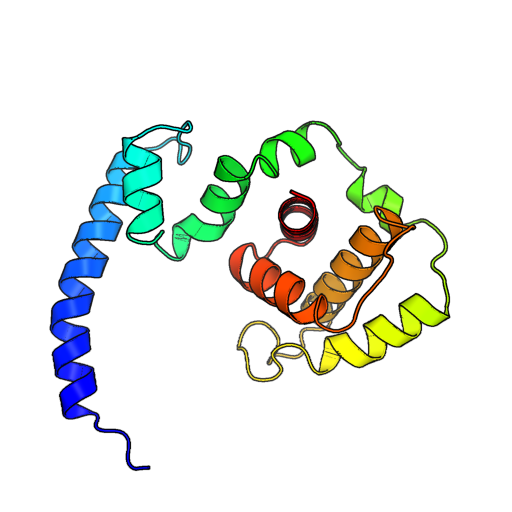.082 1.414 10.960 1.00 97.19 118 TYR A N 1
ATOM 973 C CA . TYR A 1 118 ? -0.860 1.135 12.040 1.00 97.19 118 TYR A CA 1
ATOM 974 C C . TYR A 1 118 ? -2.290 1.531 11.645 1.00 97.19 118 TYR A C 1
ATOM 976 O O . TYR A 1 118 ? -3.192 0.694 11.696 1.00 97.19 118 TYR A O 1
ATOM 984 N N . ASN A 1 119 ? -2.488 2.758 11.159 1.00 97.88 119 ASN A N 1
ATOM 985 C CA . ASN A 1 119 ? -3.799 3.264 10.760 1.00 97.88 119 ASN A CA 1
ATOM 986 C C . ASN A 1 119 ? -4.424 2.422 9.638 1.00 97.88 119 ASN A C 1
ATOM 988 O O . ASN A 1 119 ? -5.593 2.053 9.731 1.00 97.88 119 ASN A O 1
ATOM 992 N N . VAL A 1 120 ? -3.649 2.034 8.614 1.00 98.25 120 VAL A N 1
ATOM 993 C CA . VAL A 1 120 ? -4.153 1.170 7.530 1.00 98.25 120 VAL A CA 1
ATOM 994 C C . VAL A 1 120 ? -4.658 -0.166 8.072 1.00 98.25 120 VAL A C 1
ATOM 996 O O . VAL A 1 120 ? -5.721 -0.632 7.658 1.00 98.25 120 VAL A O 1
ATOM 999 N N . LEU A 1 121 ? -3.913 -0.788 8.989 1.00 97.75 121 LEU A N 1
ATOM 1000 C CA . LEU A 1 121 ? -4.281 -2.076 9.581 1.00 97.75 121 LEU A CA 1
ATOM 1001 C C . LEU A 1 121 ? -5.516 -1.960 10.481 1.00 97.75 121 LEU A C 1
ATOM 1003 O O . LEU A 1 121 ? -6.399 -2.820 10.414 1.00 97.75 121 LEU A O 1
ATOM 1007 N N . VAL A 1 122 ? -5.619 -0.881 11.260 1.00 97.44 122 VAL A N 1
ATOM 1008 C CA . VAL A 1 122 ? -6.802 -0.574 12.075 1.00 97.44 122 VAL A CA 1
ATOM 1009 C C . VAL A 1 122 ? -8.026 -0.358 11.189 1.00 97.44 122 VAL A C 1
ATOM 1011 O O . VAL A 1 122 ? -9.041 -1.028 11.372 1.00 97.44 122 VAL A O 1
ATOM 1014 N N . ALA A 1 123 ? -7.931 0.518 10.188 1.00 97.56 123 ALA A N 1
ATOM 1015 C CA . ALA A 1 123 ? -9.034 0.808 9.280 1.00 97.56 123 ALA A CA 1
ATOM 1016 C C . ALA A 1 123 ? -9.483 -0.442 8.512 1.00 97.56 123 ALA A C 1
ATOM 1018 O O . ALA A 1 123 ? -10.681 -0.700 8.399 1.00 97.56 123 ALA A O 1
ATOM 1019 N N . PHE A 1 124 ? -8.546 -1.261 8.022 1.00 96.81 124 PHE A N 1
ATOM 1020 C CA . PHE A 1 124 ? -8.879 -2.523 7.357 1.00 96.81 124 PHE A CA 1
ATOM 1021 C C . PHE A 1 124 ? -9.634 -3.476 8.288 1.00 96.81 124 PHE A C 1
ATOM 1023 O O . PHE A 1 124 ? -10.634 -4.073 7.887 1.00 96.81 124 PHE A O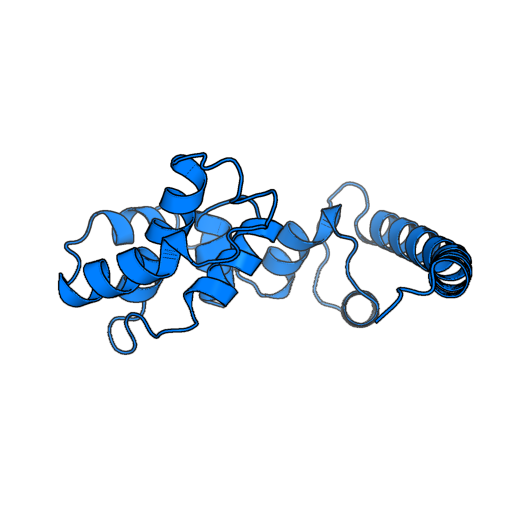 1
ATOM 1030 N N . SER A 1 125 ? -9.192 -3.579 9.538 1.00 95.69 125 SER A N 1
ATOM 1031 C CA . SER A 1 125 ? -9.833 -4.426 10.543 1.00 95.69 125 SER A CA 1
ATOM 1032 C C . SER A 1 125 ? -11.235 -3.937 10.914 1.00 95.69 125 SER A C 1
ATOM 1034 O O . SER A 1 125 ? -12.159 -4.739 11.041 1.00 95.69 125 SER A O 1
ATOM 1036 N N . GLN A 1 126 ? -11.419 -2.618 11.021 1.00 94.81 126 GLN A N 1
ATOM 1037 C CA . GLN A 1 126 ? -12.720 -1.981 11.252 1.00 94.81 126 GLN A CA 1
ATOM 1038 C C . GLN A 1 126 ? -13.673 -2.157 10.065 1.00 94.81 126 GLN A C 1
ATOM 1040 O O . GLN A 1 126 ? -14.871 -2.358 10.262 1.00 94.81 126 GLN A O 1
ATOM 1045 N N . HIS A 1 127 ? -13.150 -2.122 8.836 1.00 94.56 127 HIS A N 1
ATOM 1046 C CA . HIS A 1 127 ? -13.922 -2.418 7.632 1.00 94.56 127 HIS A CA 1
ATOM 1047 C C . HIS A 1 127 ? -14.375 -3.886 7.601 1.00 94.56 127 HIS A C 1
ATOM 1049 O O . HIS A 1 127 ? -15.539 -4.176 7.329 1.00 94.56 127 HIS A O 1
ATOM 1055 N N . ASN A 1 128 ? -13.474 -4.815 7.934 1.00 91.56 128 ASN A N 1
ATOM 1056 C CA . ASN A 1 128 ? -13.702 -6.258 7.881 1.00 91.56 128 ASN A CA 1
ATOM 1057 C C . ASN A 1 128 ? -13.831 -6.884 9.278 1.00 91.56 128 ASN A C 1
ATOM 1059 O O . ASN A 1 128 ? -13.105 -7.823 9.599 1.00 91.56 128 ASN A O 1
ATOM 1063 N N . LYS A 1 129 ? -14.799 -6.435 10.092 1.00 88.75 129 LYS A N 1
ATOM 1064 C CA . LYS A 1 129 ? -14.957 -6.870 11.502 1.00 88.75 129 LYS A CA 1
ATOM 1065 C C . LYS A 1 129 ? -15.017 -8.386 11.725 1.00 88.75 129 LYS A C 1
ATOM 1067 O O . LYS A 1 129 ? -14.643 -8.862 12.785 1.00 88.75 129 LYS A O 1
ATOM 1072 N N . LYS A 1 130 ? -15.482 -9.157 10.734 1.00 88.44 130 LYS A N 1
ATOM 1073 C CA . LYS A 1 130 ? -15.538 -10.629 10.810 1.00 88.44 130 LYS A CA 1
ATOM 1074 C C . LYS A 1 130 ? -14.149 -11.280 10.801 1.00 88.44 130 LYS A C 1
ATOM 1076 O O . LYS A 1 130 ? -13.981 -12.349 11.373 1.00 88.44 130 LYS A O 1
ATOM 1081 N N . ILE A 1 131 ? -13.201 -10.679 10.085 1.00 87.62 131 ILE A N 1
ATOM 1082 C CA . ILE A 1 131 ? -11.823 -11.172 9.966 1.00 87.62 131 ILE A CA 1
ATOM 1083 C C . ILE A 1 131 ? -10.935 -10.460 10.989 1.00 87.62 131 ILE A C 1
ATOM 1085 O O . ILE A 1 131 ? -10.077 -11.094 11.592 1.00 87.62 131 ILE A O 1
ATOM 1089 N N . GLY A 1 132 ? -11.154 -9.156 11.183 1.00 90.50 132 GLY A N 1
ATOM 1090 C CA . GLY A 1 132 ? -10.318 -8.313 12.026 1.00 90.50 132 GLY A CA 1
ATOM 1091 C C . GLY A 1 132 ? -8.888 -8.245 11.492 1.00 90.50 132 GLY A C 1
ATOM 1092 O O . GLY A 1 132 ? -8.669 -8.082 10.287 1.00 90.50 132 GLY A O 1
ATOM 1093 N N . TYR A 1 133 ? -7.927 -8.394 12.401 1.00 95.06 133 TYR A N 1
ATOM 1094 C CA . TYR A 1 133 ? -6.503 -8.442 12.101 1.00 95.06 133 TYR A CA 1
ATOM 1095 C C . TYR A 1 133 ? -5.980 -9.877 12.206 1.00 95.06 133 TYR A C 1
ATOM 1097 O O . TYR A 1 133 ? -6.232 -10.569 13.190 1.00 95.06 133 TYR A O 1
ATOM 1105 N N . CYS A 1 134 ? -5.202 -10.312 11.214 1.00 92.94 134 CYS A N 1
ATOM 1106 C CA . CYS A 1 134 ? -4.467 -11.570 11.271 1.00 92.94 134 CYS A CA 1
ATOM 1107 C C . CYS A 1 134 ? -2.964 -11.341 11.081 1.00 92.94 134 CYS A C 1
ATOM 1109 O O . CYS A 1 134 ? -2.531 -10.502 10.282 1.00 92.94 134 CYS A O 1
ATOM 1111 N N . GLN A 1 135 ? -2.160 -12.121 11.806 1.00 89.56 135 GLN A N 1
ATOM 1112 C CA . GLN A 1 135 ? -0.705 -12.056 11.718 1.00 89.56 135 GLN A CA 1
ATOM 1113 C C . GLN A 1 135 ? -0.243 -12.324 10.277 1.00 89.56 135 GLN A C 1
ATOM 1115 O O . GLN A 1 135 ? -0.633 -13.310 9.653 1.00 89.56 135 GLN A O 1
ATOM 1120 N N . GLY A 1 136 ? 0.603 -11.440 9.748 1.00 92.94 136 GLY A N 1
ATOM 1121 C CA . GLY A 1 136 ? 1.076 -11.480 8.362 1.00 92.94 136 GLY A CA 1
ATOM 1122 C C . GLY A 1 136 ? 0.445 -10.410 7.470 1.00 92.94 136 GLY A C 1
ATOM 1123 O O . GLY A 1 136 ? 1.069 -9.996 6.488 1.00 92.94 136 GLY A O 1
ATOM 1124 N N . LEU A 1 137 ? -0.735 -9.891 7.834 1.00 95.81 137 LEU A N 1
ATOM 1125 C CA . LEU A 1 137 ? -1.380 -8.796 7.105 1.00 95.81 137 LEU A CA 1
ATOM 1126 C C . LEU A 1 137 ? -0.516 -7.524 7.100 1.00 95.81 137 LEU A C 1
ATOM 1128 O O . LEU A 1 137 ? -0.458 -6.818 6.091 1.00 95.81 137 LEU A O 1
ATOM 1132 N N . ASN A 1 138 ? 0.221 -7.281 8.187 1.00 97.25 138 ASN A N 1
ATOM 1133 C CA . ASN A 1 138 ? 1.201 -6.205 8.321 1.00 97.25 138 ASN A CA 1
ATOM 1134 C C . ASN A 1 138 ? 2.215 -6.162 7.168 1.00 97.25 138 ASN A C 1
ATOM 1136 O O . ASN A 1 138 ? 2.507 -5.085 6.655 1.00 97.25 138 ASN A O 1
ATOM 1140 N N . TYR A 1 139 ? 2.705 -7.310 6.692 1.00 97.69 139 TYR A N 1
ATOM 1141 C CA . TYR A 1 139 ? 3.672 -7.342 5.591 1.00 97.69 139 TYR A CA 1
ATOM 1142 C C . TYR A 1 139 ? 3.036 -7.009 4.238 1.00 97.69 139 TYR A C 1
ATOM 1144 O O . TYR A 1 139 ? 3.672 -6.363 3.404 1.00 97.69 139 TYR A O 1
ATOM 1152 N N . ILE A 1 140 ? 1.777 -7.396 4.014 1.00 97.56 140 ILE A N 1
ATOM 1153 C CA . ILE A 1 140 ? 1.048 -7.029 2.791 1.00 97.56 140 ILE A CA 1
ATOM 1154 C C . ILE A 1 140 ? 0.784 -5.520 2.794 1.00 97.56 140 ILE A C 1
ATOM 1156 O O . ILE A 1 140 ? 1.140 -4.832 1.835 1.00 97.56 140 ILE A O 1
ATOM 1160 N N . ALA A 1 141 ? 0.232 -4.997 3.891 1.00 97.88 141 ALA A N 1
ATOM 1161 C CA . ALA A 1 141 ? -0.029 -3.571 4.062 1.00 97.88 141 ALA A CA 1
ATOM 1162 C C . ALA A 1 141 ? 1.263 -2.742 3.965 1.00 97.88 141 ALA A C 1
ATOM 1164 O O . ALA A 1 141 ? 1.302 -1.748 3.243 1.00 97.88 141 ALA A O 1
ATOM 1165 N N . GLY A 1 142 ? 2.348 -3.189 4.602 1.00 97.19 142 GLY A N 1
ATOM 1166 C CA . GLY A 1 142 ? 3.653 -2.532 4.548 1.00 97.19 142 GLY A CA 1
ATOM 1167 C C . GLY A 1 142 ? 4.235 -2.486 3.135 1.00 97.19 142 GLY A C 1
ATOM 1168 O O . GLY A 1 142 ? 4.730 -1.443 2.709 1.00 97.19 142 GLY A O 1
ATOM 1169 N N . LEU A 1 143 ? 4.124 -3.575 2.362 1.00 97.31 143 LEU A N 1
ATOM 1170 C CA . LEU A 1 143 ? 4.579 -3.606 0.970 1.00 97.31 143 LEU A CA 1
ATOM 1171 C C . LEU A 1 143 ? 3.770 -2.636 0.105 1.00 97.31 143 LEU A C 1
ATOM 1173 O O . LEU A 1 143 ? 4.342 -1.903 -0.703 1.00 97.31 143 LEU A O 1
ATOM 1177 N N . LEU A 1 144 ? 2.445 -2.632 0.265 1.00 97.75 144 LEU A N 1
ATOM 1178 C CA . LEU A 1 144 ? 1.571 -1.703 -0.443 1.00 97.75 144 LEU A CA 1
ATOM 1179 C C . LEU A 1 144 ? 1.921 -0.251 -0.085 1.00 97.75 144 LEU A C 1
ATOM 1181 O O . LEU A 1 144 ? 2.096 0.553 -0.999 1.00 97.75 144 LEU A O 1
ATOM 1185 N N . LEU A 1 145 ? 2.132 0.057 1.198 1.00 97.06 145 LEU A N 1
ATOM 1186 C CA . LEU A 1 145 ? 2.470 1.399 1.680 1.00 97.06 145 LEU A CA 1
ATOM 1187 C C . LEU A 1 145 ? 3.822 1.896 1.150 1.00 97.06 145 LEU A C 1
ATOM 1189 O O . LEU A 1 145 ? 3.941 3.058 0.768 1.00 97.06 145 LEU A O 1
ATOM 1193 N N . ILE A 1 146 ? 4.826 1.022 1.032 1.00 95.56 146 ILE A N 1
ATOM 1194 C CA . ILE A 1 146 ? 6.112 1.357 0.392 1.00 95.56 146 ILE A CA 1
ATOM 1195 C C . ILE A 1 146 ? 5.908 1.779 -1.076 1.00 95.56 146 ILE A C 1
ATOM 1197 O O . ILE A 1 146 ? 6.611 2.657 -1.587 1.00 95.56 146 ILE A O 1
ATOM 1201 N N . ILE A 1 147 ? 4.964 1.141 -1.775 1.00 95.69 147 ILE A N 1
ATOM 1202 C CA . ILE A 1 147 ? 4.719 1.361 -3.205 1.00 95.69 147 ILE A CA 1
ATOM 1203 C C . ILE A 1 147 ? 3.835 2.583 -3.464 1.00 95.69 147 ILE A C 1
ATOM 1205 O O . ILE A 1 147 ? 4.107 3.333 -4.405 1.00 95.69 147 ILE A O 1
ATOM 1209 N N . THR A 1 148 ? 2.775 2.769 -2.681 1.00 95.69 148 THR A N 1
ATOM 1210 C CA . THR A 1 148 ? 1.833 3.893 -2.817 1.00 95.69 148 THR A CA 1
ATOM 1211 C C . THR A 1 148 ? 2.386 5.165 -2.195 1.00 95.69 148 THR A C 1
ATOM 1213 O O . THR A 1 148 ? 2.168 6.245 -2.732 1.00 95.69 148 THR A O 1
ATOM 1216 N N . LYS A 1 149 ? 3.108 5.028 -1.077 1.00 94.25 149 LYS A N 1
ATOM 1217 C CA . LYS A 1 149 ? 3.532 6.103 -0.175 1.00 94.25 149 LYS A CA 1
ATOM 1218 C C . LYS A 1 149 ? 2.382 6.941 0.395 1.00 94.25 149 LYS A C 1
ATOM 1220 O O . LYS A 1 149 ? 2.654 7.981 0.990 1.00 94.25 149 LYS A O 1
ATOM 1225 N N . GLU A 1 150 ? 1.145 6.465 0.272 1.00 95.25 150 GLU A N 1
ATOM 1226 C CA . GLU A 1 150 ? -0.069 7.128 0.744 1.00 95.25 150 GLU A CA 1
ATOM 1227 C C . GLU A 1 150 ? -0.969 6.151 1.491 1.00 95.25 150 GLU A C 1
ATOM 1229 O O . GLU A 1 150 ? -1.234 5.040 1.029 1.00 95.25 150 GLU A O 1
ATOM 1234 N N . GLU A 1 151 ? -1.446 6.583 2.650 1.00 95.69 151 GLU A N 1
ATOM 1235 C CA . GLU A 1 151 ? -2.162 5.758 3.618 1.00 95.69 151 GLU A CA 1
ATOM 1236 C C . GLU A 1 151 ? -3.525 5.284 3.091 1.00 95.69 151 GLU A C 1
ATOM 1238 O O . GLU A 1 151 ? -3.745 4.084 2.931 1.00 95.69 151 GLU A O 1
ATOM 1243 N N . GLU A 1 152 ? -4.402 6.210 2.701 1.00 97.69 152 GLU A N 1
ATOM 1244 C CA . GLU A 1 152 ? -5.743 5.878 2.205 1.00 97.69 152 GLU A CA 1
ATOM 1245 C C . GLU A 1 152 ? -5.692 5.047 0.911 1.00 97.69 152 GLU A C 1
ATOM 1247 O O . GLU A 1 152 ? -6.393 4.041 0.778 1.00 97.69 152 GLU A O 1
ATOM 1252 N N . SER A 1 153 ? -4.785 5.381 -0.014 1.00 98.00 153 SER A N 1
ATOM 1253 C CA . SER A 1 153 ? -4.542 4.570 -1.217 1.00 98.00 153 SER A CA 1
ATOM 1254 C C . SER A 1 153 ? -4.144 3.126 -0.870 1.00 98.00 153 SER A C 1
ATOM 1256 O O . SER A 1 153 ? -4.560 2.179 -1.540 1.00 98.00 153 SER A O 1
ATOM 1258 N N . THR A 1 154 ? -3.350 2.939 0.189 1.00 98.25 154 THR A N 1
ATOM 1259 C CA . THR A 1 154 ? -2.937 1.612 0.674 1.00 98.25 154 THR A CA 1
ATOM 1260 C C . THR A 1 154 ? -4.123 0.828 1.218 1.00 98.25 154 THR A C 1
ATOM 1262 O O . THR A 1 154 ? -4.286 -0.338 0.858 1.00 98.25 154 THR A O 1
ATOM 1265 N N . PHE A 1 155 ? -4.973 1.466 2.024 1.00 98.25 155 PHE A N 1
ATOM 1266 C CA . PHE A 1 155 ? -6.199 0.859 2.540 1.00 98.25 155 PHE A CA 1
ATOM 1267 C C . PHE A 1 155 ? -7.099 0.349 1.406 1.00 98.25 155 PHE A C 1
ATOM 1269 O O . PHE A 1 155 ? -7.504 -0.815 1.404 1.00 98.25 155 PHE A O 1
ATOM 1276 N N . TRP A 1 156 ? -7.354 1.177 0.390 1.00 98.06 156 TRP A N 1
ATOM 1277 C CA . TRP A 1 156 ? -8.214 0.781 -0.726 1.00 98.06 156 TRP A CA 1
ATOM 1278 C C . TRP A 1 156 ? -7.612 -0.330 -1.586 1.00 98.06 156 TRP A C 1
ATOM 1280 O O . TRP A 1 156 ? -8.356 -1.175 -2.088 1.00 98.06 156 TRP A O 1
ATOM 1290 N N . LEU A 1 157 ? -6.284 -0.370 -1.741 1.00 97.38 157 LEU A N 1
ATOM 1291 C CA . LEU A 1 157 ? -5.604 -1.480 -2.414 1.00 97.38 157 LEU A CA 1
ATOM 1292 C C . LEU A 1 157 ? -5.677 -2.781 -1.630 1.00 97.38 157 LEU A C 1
ATOM 1294 O O . LEU A 1 157 ? -5.857 -3.831 -2.237 1.00 97.38 157 LEU A O 1
ATOM 1298 N N . LEU A 1 158 ? -5.542 -2.714 -0.309 1.00 96.50 158 LEU A N 1
ATOM 1299 C CA . LEU A 1 158 ? -5.657 -3.885 0.552 1.00 96.50 158 LEU A CA 1
ATOM 1300 C C . LEU A 1 158 ? -7.087 -4.452 0.542 1.00 96.50 158 LEU A C 1
ATOM 1302 O O . LEU A 1 158 ? -7.276 -5.653 0.697 1.00 96.50 158 LEU A O 1
ATOM 1306 N N . ASN A 1 159 ? -8.083 -3.591 0.315 1.00 92.25 159 ASN A N 1
ATOM 1307 C CA . ASN A 1 159 ? -9.507 -3.924 0.313 1.00 92.25 159 ASN A CA 1
ATOM 1308 C C . ASN A 1 159 ? -10.112 -4.230 -1.082 1.00 92.25 159 ASN A C 1
ATOM 1310 O O . ASN A 1 159 ? -11.337 -4.207 -1.265 1.00 92.25 159 ASN A O 1
ATOM 1314 N N . THR A 1 160 ? -9.289 -4.437 -2.114 1.00 85.69 160 THR A N 1
ATOM 1315 C CA . THR A 1 160 ? -9.766 -4.672 -3.491 1.00 85.69 160 THR A CA 1
ATOM 1316 C C . THR A 1 160 ? -9.394 -6.036 -4.023 1.00 85.69 160 THR A C 1
ATOM 1318 O O . THR A 1 160 ? -10.324 -6.668 -4.574 1.00 85.69 160 THR A O 1
#

Organism: Cherax quadricarinatus (NCBI:txid27406)

Secondary structure (DSSP, 8-state):
----HHHHHHHHHHHHHHHHHHHHHHHHHHTTTT---S-HHHHHHHTT---GGGHHHHHHHHHSHHHHHHHSTTHHHHHHTS---HHHHHHHHHHSTTSSTTSHHHHT--HHHHHHHHHHHHHHHHHTTTT---TTHHHHHHHHHHHH--HHHHHHHHT-

pLDDT: mean 91.6, std 7.14, range [60.62, 98.25]

Radius of gyration: 18.57 Å; chains: 1; bounding box: 48×30×47 Å